Protein AF-A0A948GPY5-F1 (afdb_monomer)

Radius of gyration: 17.05 Å; Cα contacts (8 Å, |Δi|>4): 33; chains: 1; bounding box: 37×37×43 Å

Mean predicted aligned error: 10.47 Å

Secondary structure (DSSP, 8-state):
---HHHHHHHHHTT--HHHHHHHHHHHHHHHHHHHHHHHHHHHHHHHTT---HHHHHHHHHHHHHHHHHHHHHHHHSS----

Sequence (82 aa):
MLDPDAVALLGQLGISPEMIEASLSALLFLTILTVATAIPTAVLAKRKGRSVTGWVILALSLPVVPLLLIWLLPKLDTPARK

pLDDT: mean 75.35, std 10.51, range [42.94, 86.88]

Structure (mmCIF, N/CA/C/O backbone):
data_AF-A0A948GPY5-F1
#
_entry.id   AF-A0A948GPY5-F1
#
loop_
_atom_site.group_PDB
_atom_site.id
_atom_site.type_symbol
_atom_site.label_atom_id
_atom_site.label_alt_id
_atom_site.label_comp_id
_atom_site.label_asym_id
_atom_site.label_entity_id
_atom_site.label_seq_id
_atom_site.pdbx_PDB_ins_code
_atom_site.Cartn_x
_atom_site.Cartn_y
_atom_site.Cartn_z
_atom_site.occupancy
_atom_site.B_iso_or_equiv
_atom_site.auth_seq_id
_atom_site.auth_comp_id
_atom_site.auth_asym_id
_atom_site.auth_atom_id
_atom_site.pdbx_PDB_model_num
ATOM 1 N N . MET A 1 1 ? 16.757 -1.257 -4.510 1.00 50.09 1 MET A N 1
ATOM 2 C CA . MET A 1 1 ? 17.058 -1.318 -5.952 1.00 50.09 1 MET A CA 1
ATOM 3 C C . MET A 1 1 ? 15.827 -1.903 -6.609 1.00 50.09 1 MET A C 1
ATOM 5 O O . MET A 1 1 ? 15.371 -2.937 -6.132 1.00 50.09 1 MET A O 1
ATOM 9 N N . LEU A 1 2 ? 15.208 -1.179 -7.542 1.00 57.66 2 LEU A N 1
ATOM 10 C CA . LEU A 1 2 ? 14.025 -1.671 -8.250 1.00 57.66 2 LEU A CA 1
ATOM 11 C C . LEU A 1 2 ? 14.402 -2.872 -9.113 1.00 57.66 2 LEU A C 1
ATOM 13 O O . LEU A 1 2 ? 15.541 -2.959 -9.570 1.00 57.66 2 LEU A O 1
ATOM 17 N N . ASP A 1 3 ? 13.456 -3.794 -9.278 1.00 65.62 3 ASP A N 1
ATOM 18 C CA . ASP A 1 3 ? 13.641 -4.968 -10.122 1.00 65.62 3 ASP A CA 1
ATOM 19 C C . ASP A 1 3 ? 13.908 -4.497 -11.567 1.00 65.62 3 ASP A C 1
ATOM 21 O O . ASP A 1 3 ? 13.049 -3.801 -12.129 1.00 65.62 3 ASP A O 1
ATOM 25 N N . PRO A 1 4 ? 15.087 -4.787 -12.151 1.00 67.44 4 PRO A N 1
ATOM 26 C CA . PRO A 1 4 ? 15.456 -4.313 -13.484 1.00 67.44 4 PRO A CA 1
ATOM 27 C C . PRO A 1 4 ? 14.423 -4.691 -14.549 1.00 67.44 4 PRO A C 1
ATOM 29 O O . PRO A 1 4 ? 14.185 -3.916 -15.476 1.00 67.44 4 PRO A O 1
ATOM 32 N N . ASP A 1 5 ? 13.758 -5.833 -14.371 1.00 67.06 5 ASP A N 1
ATOM 33 C CA . ASP A 1 5 ? 12.757 -6.351 -15.300 1.00 67.06 5 ASP A CA 1
ATOM 34 C C . ASP A 1 5 ? 11.469 -5.511 -15.281 1.00 67.06 5 ASP A C 1
ATOM 36 O O . ASP A 1 5 ? 10.896 -5.209 -16.328 1.00 67.06 5 ASP A O 1
ATOM 40 N N . ALA A 1 6 ? 11.045 -5.028 -14.107 1.00 65.00 6 ALA A N 1
ATOM 41 C CA . ALA A 1 6 ? 9.885 -4.141 -13.988 1.00 65.00 6 ALA A CA 1
ATOM 42 C C . ALA A 1 6 ? 10.153 -2.763 -14.616 1.00 65.00 6 ALA A C 1
ATOM 44 O O . ALA A 1 6 ? 9.273 -2.180 -15.253 1.00 65.00 6 ALA A O 1
ATOM 45 N N . VAL A 1 7 ? 11.379 -2.249 -14.465 1.00 66.75 7 VAL A N 1
ATOM 46 C CA . VAL A 1 7 ? 11.806 -0.990 -15.095 1.00 66.75 7 VAL A CA 1
ATOM 47 C C . VAL A 1 7 ? 11.889 -1.152 -16.615 1.00 66.75 7 VAL A C 1
ATOM 49 O O . VAL A 1 7 ? 11.462 -0.259 -17.342 1.00 66.75 7 VAL A O 1
ATOM 52 N N . ALA A 1 8 ? 12.360 -2.302 -17.107 1.00 67.75 8 ALA A N 1
ATOM 53 C CA . ALA A 1 8 ? 12.417 -2.604 -18.534 1.00 67.75 8 ALA A CA 1
ATOM 54 C C . ALA A 1 8 ? 11.019 -2.700 -19.172 1.00 67.75 8 ALA A C 1
ATOM 56 O O . ALA A 1 8 ? 10.797 -2.113 -20.229 1.00 67.75 8 ALA A O 1
ATOM 57 N N . LEU A 1 9 ? 10.060 -3.366 -18.519 1.00 69.75 9 LEU A N 1
ATOM 58 C CA . LEU A 1 9 ? 8.673 -3.470 -18.998 1.00 69.75 9 LEU A CA 1
ATOM 59 C C . LEU A 1 9 ? 7.960 -2.110 -19.036 1.00 69.75 9 LEU A C 1
ATOM 61 O O . LEU A 1 9 ? 7.246 -1.802 -19.987 1.00 69.75 9 LEU A O 1
ATOM 65 N N . LEU A 1 10 ? 8.180 -1.260 -18.031 1.00 65.81 10 LEU A N 1
ATOM 66 C CA . LEU A 1 10 ? 7.637 0.102 -18.023 1.00 65.81 10 LEU A CA 1
ATOM 67 C C . LEU A 1 10 ? 8.356 1.012 -19.037 1.00 65.81 10 LEU A C 1
ATOM 69 O O . LEU A 1 10 ? 7.720 1.862 -19.660 1.00 65.81 10 LEU A O 1
ATOM 73 N N . GLY A 1 11 ? 9.650 0.785 -19.273 1.00 66.06 11 GLY A N 1
ATOM 74 C CA . GLY A 1 11 ? 10.419 1.433 -20.336 1.00 66.06 11 GLY A CA 1
ATOM 75 C C . GLY A 1 11 ? 9.929 1.072 -21.743 1.00 66.06 11 GLY A C 1
ATOM 76 O O . GLY A 1 11 ? 9.892 1.938 -22.616 1.00 66.06 11 GLY A O 1
ATOM 77 N N . GLN A 1 12 ? 9.457 -0.163 -21.964 1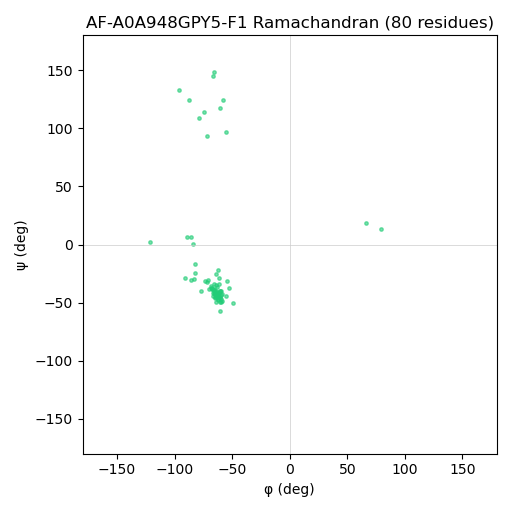.00 68.19 12 GLN A N 1
ATOM 78 C CA . GLN A 1 12 ? 8.826 -0.579 -23.230 1.00 68.19 12 GLN A CA 1
ATOM 79 C C . GLN A 1 12 ? 7.535 0.196 -23.543 1.00 68.19 12 GLN A C 1
ATOM 81 O O . GLN A 1 12 ? 7.156 0.308 -24.707 1.00 68.19 12 GLN A O 1
ATOM 86 N N . LEU A 1 13 ? 6.888 0.781 -22.530 1.00 68.50 13 LEU A N 1
ATOM 87 C CA . LEU A 1 13 ? 5.719 1.653 -22.685 1.00 68.50 13 LEU A CA 1
ATOM 88 C C . LEU A 1 13 ? 6.095 3.123 -22.966 1.00 68.50 13 LEU A C 1
ATOM 90 O O . LEU A 1 13 ? 5.217 3.983 -2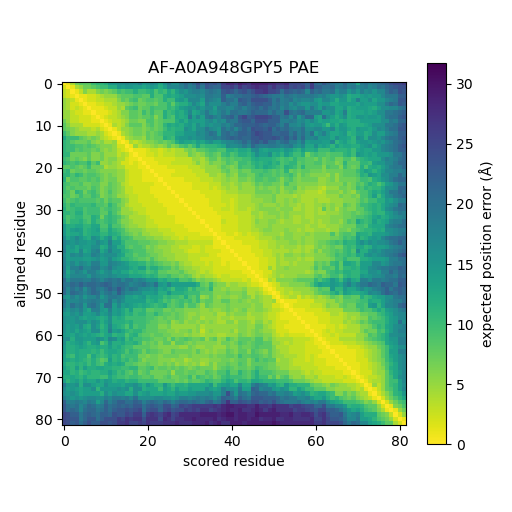2.999 1.00 68.50 13 LEU A O 1
ATOM 94 N N . GLY A 1 14 ? 7.384 3.428 -23.169 1.00 70.31 14 GLY A N 1
ATOM 95 C CA . GLY A 1 14 ? 7.884 4.779 -23.451 1.00 70.31 14 GLY A CA 1
ATOM 96 C C . GLY A 1 14 ? 8.016 5.674 -22.214 1.00 70.31 14 GLY A C 1
ATOM 97 O O . GLY A 1 14 ? 8.167 6.887 -22.346 1.00 70.31 14 GLY A O 1
ATOM 98 N N . ILE A 1 15 ? 7.948 5.096 -21.012 1.00 73.56 15 ILE A N 1
ATOM 99 C CA . ILE A 1 15 ? 8.085 5.820 -19.746 1.00 73.56 15 ILE A CA 1
ATOM 100 C C . ILE A 1 15 ? 9.572 5.887 -19.388 1.00 73.56 15 ILE A C 1
ATOM 102 O O . ILE A 1 15 ? 10.237 4.854 -19.312 1.00 73.56 15 ILE A O 1
ATOM 106 N N . SER A 1 16 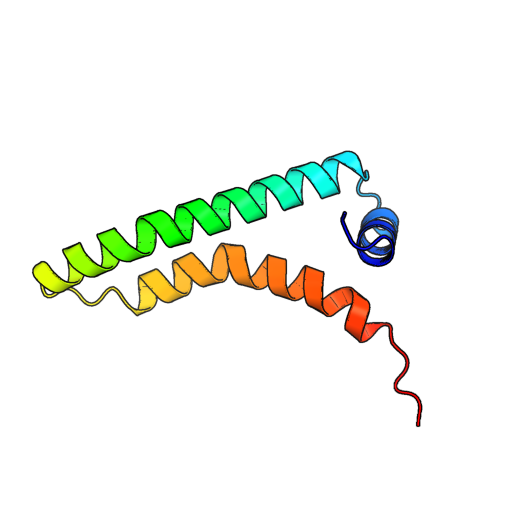? 10.108 7.091 -19.168 1.00 76.69 16 SER A N 1
ATOM 107 C CA . SER A 1 16 ? 11.522 7.230 -18.813 1.00 76.69 16 SER A CA 1
ATOM 108 C C . SER A 1 16 ? 11.808 6.615 -17.428 1.00 76.69 16 SER A C 1
ATOM 110 O O . SER A 1 16 ? 10.951 6.699 -16.537 1.00 76.69 16 SER A O 1
ATOM 112 N N . PRO A 1 17 ? 12.991 6.009 -17.211 1.00 72.88 17 PRO A N 1
ATOM 113 C CA . PRO A 1 17 ? 13.372 5.432 -15.919 1.00 72.88 17 PRO A CA 1
ATOM 114 C C . PRO A 1 17 ? 13.224 6.416 -14.755 1.00 72.88 17 PRO A C 1
ATOM 116 O O . PRO A 1 17 ? 12.741 6.046 -13.687 1.00 72.88 17 PRO A O 1
ATOM 119 N N . GLU A 1 18 ? 13.537 7.692 -14.982 1.00 79.19 18 GLU A N 1
ATOM 120 C CA . GLU A 1 18 ? 13.420 8.748 -13.975 1.00 79.19 18 GLU A CA 1
ATOM 121 C C . GLU A 1 18 ? 11.958 8.991 -13.578 1.00 79.19 18 GLU A C 1
ATOM 123 O O . GLU A 1 18 ? 11.655 9.179 -12.398 1.00 79.19 18 GLU A O 1
ATOM 128 N N . MET A 1 19 ? 11.022 8.942 -14.537 1.00 78.38 19 MET A N 1
ATOM 129 C CA . MET A 1 19 ? 9.593 9.036 -14.224 1.00 78.38 19 MET A CA 1
ATOM 130 C C . MET A 1 19 ? 9.083 7.805 -13.473 1.00 78.38 19 MET A C 1
ATOM 132 O O . MET A 1 19 ? 8.214 7.949 -12.609 1.00 78.38 19 MET A O 1
ATOM 136 N N . ILE A 1 20 ? 9.598 6.610 -13.777 1.00 75.38 20 ILE A N 1
ATOM 137 C CA . ILE A 1 20 ? 9.234 5.368 -13.076 1.00 75.38 20 ILE A CA 1
ATOM 138 C C . ILE A 1 20 ? 9.666 5.460 -11.612 1.00 75.38 20 ILE A C 1
ATOM 140 O O . ILE A 1 20 ? 8.852 5.249 -10.710 1.00 75.38 20 ILE A O 1
ATOM 144 N N . GLU A 1 21 ? 10.919 5.842 -11.365 1.00 77.44 21 GLU A N 1
ATOM 145 C CA . GLU A 1 21 ? 11.465 6.005 -10.017 1.00 77.44 21 GLU A CA 1
ATOM 146 C C . GLU A 1 21 ? 10.731 7.087 -9.218 1.00 77.44 21 GLU A C 1
ATOM 148 O O . GLU A 1 21 ? 10.371 6.864 -8.055 1.00 77.44 21 GLU A O 1
ATOM 153 N N . ALA A 1 22 ? 10.449 8.235 -9.840 1.00 82.25 22 ALA A N 1
ATOM 154 C CA . ALA A 1 22 ? 9.700 9.318 -9.209 1.00 82.25 22 ALA A CA 1
ATOM 155 C C . ALA A 1 22 ? 8.265 8.892 -8.857 1.00 82.25 22 ALA A C 1
ATOM 157 O O . ALA A 1 22 ? 7.799 9.133 -7.740 1.00 82.25 22 ALA A O 1
ATOM 158 N N . SER A 1 23 ? 7.578 8.208 -9.776 1.00 78.62 23 SER A N 1
ATOM 159 C CA . SER A 1 23 ? 6.200 7.742 -9.577 1.00 78.62 23 SER A CA 1
ATOM 160 C C . SER A 1 23 ? 6.111 6.676 -8.487 1.00 78.62 23 SER A C 1
ATOM 162 O O . SER A 1 23 ? 5.225 6.729 -7.635 1.00 78.62 23 SER A O 1
ATOM 164 N N . LEU A 1 24 ? 7.055 5.734 -8.462 1.00 80.44 24 LEU A N 1
ATOM 165 C CA . LEU A 1 24 ? 7.129 4.706 -7.425 1.00 80.44 24 LEU A CA 1
ATOM 166 C C . LEU A 1 24 ? 7.441 5.300 -6.054 1.00 80.44 24 LEU A C 1
ATOM 168 O O . LEU A 1 24 ? 6.802 4.934 -5.068 1.00 80.44 24 LEU A O 1
ATOM 172 N N . SER A 1 25 ? 8.366 6.257 -5.989 1.00 83.00 25 SER A N 1
ATOM 173 C CA . SER A 1 25 ? 8.678 6.972 -4.749 1.00 83.00 25 SER A CA 1
ATOM 174 C C . SER A 1 25 ? 7.460 7.738 -4.224 1.00 83.00 25 SER A C 1
ATOM 176 O O . SER A 1 25 ? 7.157 7.675 -3.031 1.00 83.00 25 SER A O 1
ATOM 178 N N . ALA A 1 26 ? 6.707 8.395 -5.112 1.00 83.69 26 ALA A N 1
ATOM 179 C CA . AL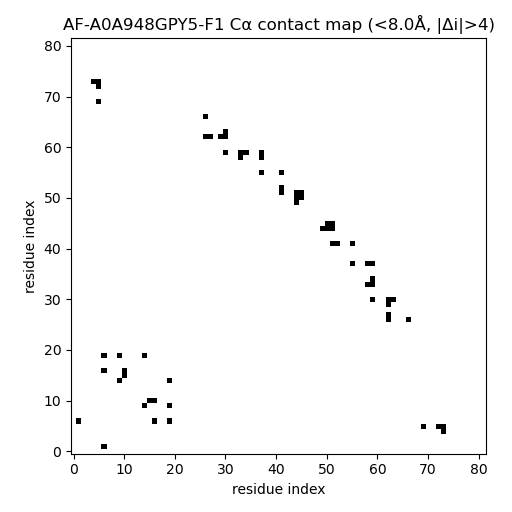A A 1 26 ? 5.466 9.080 -4.762 1.00 83.69 26 ALA A CA 1
ATOM 180 C C . ALA A 1 26 ? 4.382 8.107 -4.268 1.00 83.69 26 ALA A C 1
ATOM 182 O O . ALA A 1 26 ? 3.732 8.379 -3.258 1.00 83.69 26 ALA A O 1
ATOM 183 N N . LEU A 1 27 ? 4.210 6.956 -4.927 1.00 82.81 27 LEU A N 1
ATOM 184 C CA . LEU A 1 27 ? 3.258 5.919 -4.512 1.00 82.81 27 LEU A CA 1
ATOM 185 C C . LEU A 1 27 ? 3.616 5.321 -3.149 1.00 82.81 27 LEU A C 1
ATOM 187 O O . LEU A 1 27 ? 2.737 5.148 -2.303 1.00 82.81 27 LEU A O 1
ATOM 191 N N . LEU A 1 28 ? 4.896 5.047 -2.899 1.00 82.75 28 LEU A N 1
ATOM 192 C CA . LEU A 1 28 ? 5.367 4.576 -1.596 1.00 82.75 28 LEU A CA 1
ATOM 193 C C . LEU A 1 28 ? 5.103 5.616 -0.507 1.00 82.75 28 LEU A C 1
ATOM 195 O O . LEU A 1 28 ? 4.540 5.285 0.537 1.00 82.75 28 LEU A O 1
ATOM 199 N N . PHE A 1 29 ? 5.437 6.881 -0.766 1.00 84.44 29 PHE A N 1
ATOM 200 C CA . PHE A 1 29 ? 5.178 7.967 0.174 1.00 84.44 29 PHE A CA 1
ATOM 201 C C . PHE A 1 29 ? 3.681 8.129 0.468 1.00 84.44 29 PHE A C 1
ATOM 203 O O . PHE A 1 29 ? 3.280 8.197 1.631 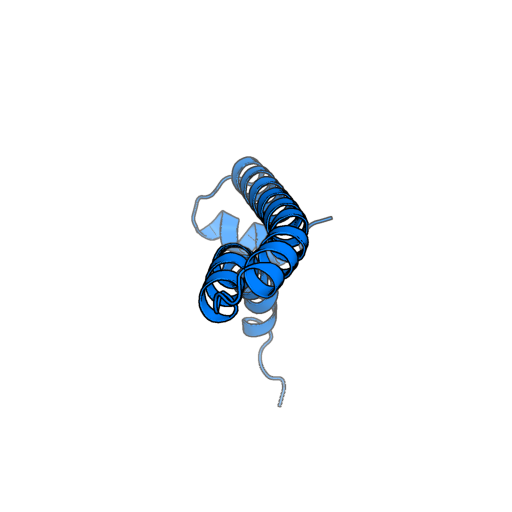1.00 84.44 29 PHE A O 1
ATOM 210 N N . LEU A 1 30 ? 2.837 8.106 -0.569 1.00 83.94 30 LEU A N 1
ATOM 211 C CA . LEU A 1 30 ? 1.381 8.132 -0.426 1.00 83.94 30 LEU A CA 1
ATOM 212 C C . LEU A 1 30 ? 0.868 6.941 0.380 1.00 83.94 30 LEU A C 1
ATOM 214 O O . LEU A 1 30 ? -0.006 7.118 1.226 1.00 83.94 30 LEU A O 1
ATOM 218 N N . THR A 1 31 ? 1.421 5.745 0.176 1.00 81.62 31 THR A N 1
ATOM 219 C CA . THR A 1 31 ? 1.059 4.552 0.954 1.00 81.62 31 THR A CA 1
ATOM 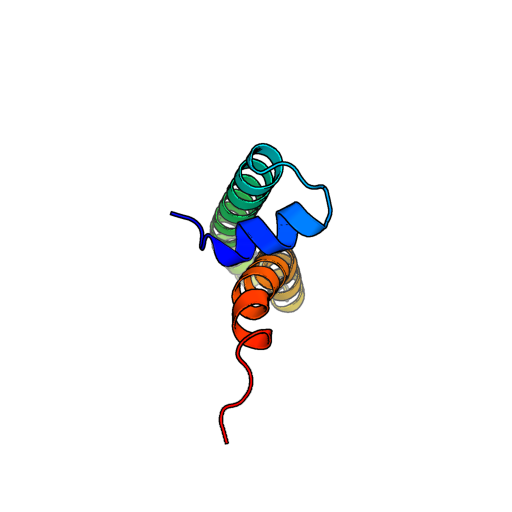220 C C . THR A 1 31 ? 1.360 4.759 2.433 1.00 81.62 31 THR A C 1
ATOM 222 O O . THR A 1 31 ? 0.484 4.557 3.274 1.00 81.62 31 THR A O 1
ATOM 225 N N . ILE A 1 32 ? 2.574 5.216 2.756 1.00 84.81 32 ILE A N 1
ATOM 226 C CA . ILE A 1 32 ? 3.003 5.477 4.135 1.00 84.81 32 ILE A CA 1
ATOM 227 C C . ILE A 1 32 ? 2.079 6.505 4.786 1.00 84.81 32 ILE A C 1
ATOM 229 O O . ILE A 1 32 ? 1.568 6.271 5.881 1.00 84.81 32 ILE A O 1
ATOM 233 N N . LEU A 1 33 ? 1.815 7.618 4.100 1.00 86.56 33 LEU A N 1
ATOM 234 C CA . LEU A 1 33 ? 0.976 8.696 4.615 1.00 86.56 33 LEU A CA 1
ATOM 235 C C . LEU A 1 33 ? -0.479 8.245 4.801 1.00 86.56 33 LEU A C 1
ATOM 237 O O . LEU A 1 33 ? -1.112 8.570 5.807 1.00 86.56 33 LEU A O 1
ATOM 241 N N . THR A 1 34 ? -0.993 7.432 3.880 1.00 84.44 34 THR A N 1
ATOM 242 C CA . THR A 1 34 ? -2.339 6.856 3.973 1.00 84.44 34 THR A CA 1
ATOM 243 C C . THR A 1 34 ? -2.449 5.916 5.168 1.00 84.44 34 THR A C 1
ATOM 245 O O . THR A 1 34 ? -3.385 6.039 5.948 1.00 84.44 34 THR A O 1
ATOM 248 N N . VAL A 1 35 ? -1.483 5.020 5.388 1.00 83.56 35 VAL A N 1
ATOM 249 C CA . VAL A 1 35 ? -1.481 4.123 6.558 1.00 83.56 35 VAL A CA 1
ATOM 250 C C . VAL A 1 35 ? -1.346 4.918 7.860 1.00 83.56 35 VAL A C 1
ATOM 252 O O . VAL A 1 35 ? -2.111 4.694 8.803 1.00 83.56 35 VAL A O 1
ATOM 255 N N . ALA A 1 36 ? -0.427 5.887 7.897 1.00 85.62 36 ALA A N 1
ATOM 256 C CA . ALA A 1 36 ? -0.177 6.727 9.066 1.00 85.62 36 ALA A CA 1
ATOM 257 C C . ALA A 1 36 ? -1.407 7.549 9.474 1.00 85.62 36 ALA A C 1
ATOM 259 O O . ALA A 1 36 ? -1.636 7.767 10.662 1.00 85.62 36 ALA A O 1
ATOM 260 N N . THR A 1 37 ? -2.221 7.981 8.508 1.00 85.12 37 THR A N 1
ATOM 261 C CA . THR A 1 37 ? -3.443 8.761 8.758 1.00 85.12 37 THR A CA 1
ATOM 262 C C . THR A 1 37 ? -4.689 7.889 8.926 1.00 85.12 37 THR A C 1
ATOM 264 O O . THR A 1 37 ? -5.590 8.259 9.683 1.00 85.12 37 THR A O 1
ATOM 267 N N . ALA A 1 38 ? -4.749 6.709 8.304 1.00 82.00 38 ALA A N 1
ATOM 268 C CA . ALA A 1 38 ? -5.896 5.807 8.378 1.00 82.00 38 ALA A CA 1
ATOM 269 C C . ALA A 1 38 ? -6.130 5.284 9.800 1.00 82.00 38 ALA A C 1
ATOM 271 O O . ALA A 1 38 ? -7.270 5.274 10.264 1.00 82.00 38 ALA A O 1
ATOM 272 N N . ILE A 1 39 ? -5.067 4.904 10.517 1.00 81.12 39 ILE A N 1
ATOM 273 C CA . ILE A 1 39 ? -5.155 4.380 11.890 1.00 81.12 39 ILE A CA 1
ATOM 274 C C . ILE A 1 39 ? -5.769 5.409 12.863 1.00 81.12 39 ILE A C 1
ATOM 276 O O . ILE A 1 39 ? -6.804 5.104 13.466 1.00 81.12 39 ILE A O 1
ATOM 280 N N . PRO A 1 40 ? -5.220 6.631 13.025 1.00 84.00 40 PRO A N 1
ATOM 281 C CA . PRO A 1 40 ? -5.799 7.623 13.930 1.00 84.00 40 PRO A CA 1
ATOM 282 C C . PRO A 1 40 ? -7.204 8.056 13.493 1.00 84.00 40 PRO A C 1
ATOM 284 O O . PRO A 1 40 ? -8.084 8.214 14.343 1.00 84.00 40 PRO A O 1
ATOM 287 N N . THR A 1 41 ? -7.458 8.169 12.185 1.00 83.88 41 THR A N 1
ATOM 288 C CA . THR A 1 41 ? -8.794 8.483 11.652 1.00 83.88 41 THR A CA 1
ATOM 289 C C . THR A 1 41 ? -9.815 7.400 12.007 1.00 83.88 41 THR A C 1
ATOM 291 O O . THR A 1 41 ? -10.921 7.714 12.453 1.00 83.88 41 THR A O 1
ATOM 294 N N . ALA A 1 42 ? -9.442 6.124 11.887 1.00 80.38 42 ALA A N 1
ATOM 295 C CA . ALA A 1 42 ? -10.292 4.996 12.250 1.00 80.38 42 ALA A CA 1
ATOM 296 C C . ALA A 1 42 ? -10.594 4.962 13.756 1.00 80.38 42 ALA A C 1
ATOM 298 O O . ALA A 1 42 ? -11.742 4.755 14.158 1.00 80.38 42 ALA A O 1
ATOM 299 N N . VAL A 1 43 ? -9.591 5.237 14.597 1.00 84.00 43 VAL A N 1
ATOM 300 C CA . VAL A 1 43 ? -9.764 5.334 16.055 1.00 84.00 43 VAL A CA 1
ATOM 301 C C . VAL A 1 43 ? -10.719 6.474 16.418 1.00 84.00 43 VAL A C 1
ATOM 303 O O . VAL A 1 43 ? -11.632 6.281 17.227 1.00 84.00 43 VAL A O 1
ATOM 306 N N . LEU A 1 44 ? -10.558 7.649 15.804 1.00 86.12 44 LEU A N 1
ATOM 307 C CA . LEU A 1 44 ? -11.419 8.806 16.052 1.00 86.12 44 LEU A CA 1
ATOM 308 C C . LEU A 1 44 ? -12.864 8.556 15.604 1.00 86.12 44 LEU A C 1
ATOM 310 O O . LEU A 1 44 ? -13.808 8.907 16.313 1.00 86.12 44 LEU A O 1
ATOM 314 N N . ALA A 1 45 ? -13.054 7.927 14.449 1.00 83.75 45 ALA A N 1
ATOM 315 C CA . ALA A 1 45 ? -14.375 7.593 13.937 1.00 83.75 45 ALA A CA 1
ATOM 316 C C . ALA A 1 45 ? -15.089 6.538 14.793 1.00 83.75 45 ALA A C 1
ATOM 318 O O . ALA A 1 45 ? -16.278 6.698 15.075 1.00 83.75 45 ALA A O 1
ATOM 319 N N . LYS A 1 46 ? -14.357 5.531 15.296 1.00 83.44 46 LYS A N 1
ATOM 320 C CA . LYS A 1 46 ? -14.886 4.548 16.252 1.00 83.44 46 LYS A CA 1
ATOM 321 C C . LYS A 1 46 ? -15.375 5.225 17.533 1.00 83.44 46 LYS A C 1
ATOM 323 O O . LYS A 1 46 ? -16.471 4.924 17.994 1.00 83.44 46 LYS A O 1
ATOM 328 N N . ARG A 1 47 ? -14.613 6.189 18.070 1.00 86.19 47 ARG A N 1
ATOM 329 C CA . ARG A 1 47 ? -15.040 6.993 19.236 1.00 86.19 47 ARG A CA 1
ATOM 330 C C . ARG A 1 47 ? -16.311 7.804 18.971 1.00 86.19 47 ARG A C 1
ATOM 332 O O . ARG A 1 47 ? -17.071 8.046 19.898 1.00 86.19 47 ARG A O 1
ATOM 339 N N . LYS A 1 48 ? -16.556 8.202 17.721 1.00 86.88 48 LYS A N 1
ATOM 340 C CA . LYS A 1 48 ? -17.769 8.919 17.294 1.00 86.88 48 LYS A CA 1
ATOM 341 C C . LYS A 1 48 ? -18.917 7.990 16.864 1.00 86.88 48 LYS A C 1
ATOM 343 O O . LYS A 1 48 ? -19.907 8.485 16.336 1.00 86.88 48 LYS A O 1
ATOM 348 N N . GLY A 1 49 ? -18.787 6.668 17.032 1.00 85.06 49 GLY A N 1
ATOM 349 C CA . GLY A 1 49 ? -19.811 5.693 16.635 1.00 85.06 49 GLY A CA 1
ATOM 350 C C . GLY A 1 49 ? -20.049 5.605 15.122 1.00 85.06 49 GLY A C 1
ATOM 351 O O . GLY A 1 49 ? -21.091 5.122 14.691 1.00 85.06 49 GLY A O 1
ATOM 352 N N . ARG A 1 50 ? -19.110 6.088 14.297 1.00 82.62 50 ARG A N 1
ATOM 353 C CA . ARG A 1 50 ? -19.238 6.091 12.834 1.00 82.62 50 ARG A CA 1
ATOM 354 C C . ARG A 1 50 ? -18.544 4.878 12.226 1.00 82.62 50 ARG A C 1
ATOM 356 O O . ARG A 1 50 ? -17.384 4.603 12.530 1.00 82.62 50 ARG A O 1
ATOM 363 N N . SER A 1 51 ? -19.235 4.198 11.312 1.00 83.88 51 SER A N 1
ATOM 364 C CA . SER A 1 51 ? -18.629 3.157 10.482 1.00 83.88 51 SER A CA 1
ATOM 365 C C . SER A 1 51 ? -17.754 3.799 9.405 1.00 83.88 51 SER A C 1
ATOM 367 O O . SER A 1 51 ? -18.248 4.499 8.524 1.00 83.88 51 SER A O 1
ATOM 369 N N . VAL A 1 52 ? -16.443 3.576 9.493 1.00 81.19 52 VAL A N 1
ATOM 370 C CA . VAL A 1 52 ? -15.447 4.053 8.515 1.00 81.19 52 VAL A CA 1
ATOM 371 C C . VAL A 1 52 ? -14.643 2.922 7.886 1.00 81.19 52 VAL A C 1
ATOM 373 O O . VAL A 1 52 ? -13.784 3.185 7.055 1.00 81.19 52 VAL A O 1
ATOM 376 N N . THR A 1 53 ? -14.930 1.666 8.232 1.00 79.31 53 THR A N 1
ATOM 377 C CA . THR A 1 53 ? -14.184 0.500 7.738 1.00 79.31 53 THR A CA 1
ATOM 378 C C . THR A 1 53 ? -14.147 0.460 6.211 1.00 79.31 53 THR A C 1
ATOM 380 O O . THR A 1 53 ? -13.077 0.294 5.637 1.00 79.31 53 THR A O 1
ATOM 383 N N . GLY A 1 54 ? -15.282 0.707 5.545 1.00 79.50 54 GLY A N 1
ATOM 384 C CA . GLY A 1 54 ? -15.339 0.762 4.080 1.00 79.50 54 GLY A CA 1
ATOM 385 C C . GLY A 1 54 ? -14.482 1.884 3.484 1.00 79.50 54 GLY A C 1
ATOM 386 O O . GLY A 1 54 ? -13.752 1.655 2.527 1.00 79.50 54 GLY A O 1
ATOM 387 N N . TRP A 1 55 ? -14.499 3.072 4.094 1.00 80.94 55 TRP A N 1
ATOM 388 C CA . TRP A 1 55 ? -13.698 4.222 3.655 1.00 80.94 55 TRP A CA 1
ATOM 389 C C . TRP A 1 55 ? -12.201 4.006 3.856 1.00 80.94 55 TRP A C 1
ATOM 391 O O . TRP A 1 55 ? -11.404 4.398 3.012 1.00 80.94 55 TRP A O 1
ATOM 401 N N . VAL A 1 56 ? -11.820 3.349 4.950 1.00 79.75 56 VAL A N 1
ATOM 402 C CA . VAL A 1 56 ? -10.428 2.986 5.235 1.00 79.75 56 VAL A CA 1
ATOM 403 C C . VAL A 1 56 ? -9.927 1.946 4.235 1.00 79.75 56 VAL A C 1
ATOM 405 O O . VAL A 1 56 ? -8.836 2.107 3.697 1.00 79.75 56 VAL A O 1
ATOM 408 N N . ILE A 1 57 ? -10.728 0.919 3.934 1.00 82.00 57 ILE A N 1
ATOM 409 C CA . ILE A 1 57 ? -10.389 -0.087 2.917 1.00 82.00 57 ILE A CA 1
ATOM 410 C C . ILE A 1 57 ? -10.229 0.575 1.545 1.00 82.00 57 ILE A C 1
ATOM 412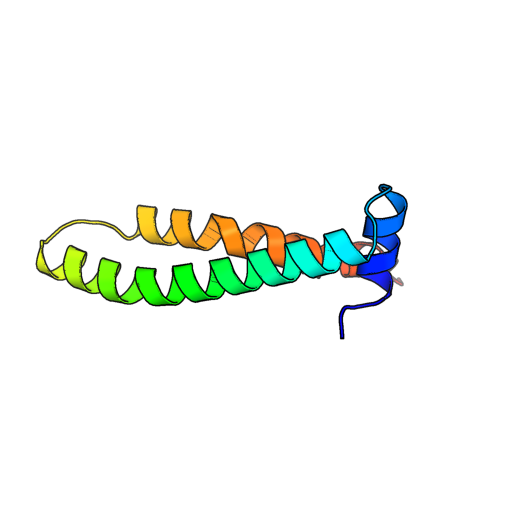 O O . ILE A 1 57 ? -9.233 0.333 0.868 1.00 82.00 57 ILE A O 1
ATOM 416 N N . LEU A 1 58 ? -11.161 1.453 1.160 1.00 81.50 58 LEU A N 1
ATOM 417 C CA . LEU A 1 58 ? -11.083 2.193 -0.098 1.00 81.50 58 LEU A CA 1
ATOM 418 C C . LEU A 1 58 ? -9.808 3.052 -0.160 1.00 81.50 58 LEU A C 1
ATOM 420 O O . LEU A 1 58 ? -9.051 2.959 -1.125 1.00 81.50 58 LEU A O 1
ATOM 424 N N . ALA A 1 59 ? -9.532 3.833 0.888 1.00 79.31 59 ALA A N 1
ATOM 425 C CA . ALA A 1 59 ? -8.357 4.697 0.957 1.00 79.31 59 ALA A CA 1
ATOM 426 C C . ALA A 1 59 ? -7.046 3.905 0.871 1.00 79.31 59 ALA A C 1
ATOM 428 O O . ALA A 1 59 ? -6.135 4.327 0.170 1.00 79.31 59 ALA A O 1
ATOM 429 N N . LEU A 1 60 ? -6.962 2.742 1.527 1.00 80.38 60 LEU A N 1
ATOM 430 C CA . LEU A 1 60 ? -5.788 1.865 1.471 1.00 80.38 60 LEU A CA 1
ATOM 431 C C . LEU A 1 60 ? -5.656 1.131 0.133 1.00 80.38 60 LEU A C 1
ATOM 433 O O . LEU A 1 60 ? -4.540 0.874 -0.306 1.00 80.38 60 LEU A O 1
ATOM 437 N N . SER A 1 61 ? -6.765 0.813 -0.537 1.00 83.25 61 SER A N 1
ATOM 438 C CA . SER A 1 61 ? -6.728 0.135 -1.836 1.00 83.25 61 SER A CA 1
ATOM 439 C C . SER A 1 61 ? -6.108 1.002 -2.935 1.00 83.25 61 SER A C 1
ATOM 441 O O . SER A 1 61 ? -5.392 0.479 -3.785 1.00 83.25 61 SER A O 1
ATOM 443 N N . LEU A 1 62 ? -6.310 2.322 -2.883 1.00 82.06 62 LEU A N 1
ATOM 444 C CA . LEU A 1 62 ? -5.847 3.254 -3.911 1.00 82.06 62 LEU A CA 1
ATOM 445 C C . LEU A 1 62 ? -4.317 3.248 -4.103 1.00 82.06 62 LEU A C 1
ATOM 447 O O . LEU A 1 62 ? -3.882 3.170 -5.247 1.00 82.06 62 LEU A O 1
ATOM 451 N N . PRO A 1 63 ? -3.488 3.292 -3.039 1.00 79.38 63 PRO A N 1
ATOM 452 C CA . PRO A 1 63 ? -2.041 3.173 -3.181 1.00 79.38 63 PRO A CA 1
ATOM 453 C C . PRO A 1 63 ? -1.540 1.717 -3.217 1.00 79.38 63 PRO A C 1
ATOM 455 O O . PRO A 1 63 ? -0.547 1.430 -3.883 1.00 79.38 63 PRO A O 1
ATOM 458 N N . VAL A 1 64 ? -2.217 0.775 -2.545 1.00 81.00 64 VAL A N 1
ATOM 459 C CA . VAL A 1 64 ? -1.743 -0.618 -2.437 1.00 81.00 64 VAL A CA 1
ATOM 460 C C . VAL A 1 64 ? -1.990 -1.419 -3.717 1.00 81.00 64 VAL A C 1
ATOM 462 O O . VAL A 1 64 ? -1.122 -2.188 -4.118 1.00 81.00 64 VAL A O 1
ATOM 465 N N . VAL A 1 65 ? -3.134 -1.246 -4.390 1.00 82.50 65 VAL A N 1
ATOM 466 C CA . VAL A 1 65 ? -3.461 -2.004 -5.614 1.00 82.50 65 VAL A CA 1
ATOM 467 C C . VAL A 1 65 ? -2.464 -1.727 -6.749 1.00 82.50 65 VAL A C 1
ATOM 469 O O . VAL A 1 65 ? -1.956 -2.698 -7.309 1.00 82.50 65 VAL A O 1
ATOM 472 N N . PRO A 1 66 ? -2.100 -0.470 -7.072 1.00 78.06 66 PRO A N 1
ATOM 473 C CA . PRO A 1 66 ? -1.072 -0.190 -8.075 1.00 78.06 66 PRO A CA 1
ATOM 474 C C . PRO A 1 66 ? 0.281 -0.811 -7.723 1.00 78.06 66 PRO A C 1
ATOM 476 O O . PRO A 1 66 ? 0.918 -1.411 -8.583 1.00 78.06 66 PRO A O 1
ATOM 479 N N . LEU A 1 67 ? 0.702 -0.729 -6.455 1.00 76.00 67 LEU A N 1
ATOM 480 C CA . LEU A 1 67 ? 1.954 -1.340 -6.001 1.00 76.00 67 LEU A CA 1
ATOM 481 C C . LEU A 1 67 ? 1.929 -2.867 -6.142 1.00 76.00 67 LEU A C 1
ATOM 483 O O . LEU A 1 67 ? 2.914 -3.456 -6.581 1.00 76.00 67 LEU A O 1
ATOM 487 N N . LEU A 1 68 ? 0.800 -3.505 -5.821 1.00 78.38 68 LEU A N 1
ATOM 488 C CA . LEU A 1 68 ? 0.619 -4.942 -6.015 1.00 78.38 68 LEU A CA 1
ATOM 489 C C . LEU A 1 68 ? 0.651 -5.326 -7.494 1.00 78.38 68 LEU A C 1
ATOM 491 O O . LEU A 1 68 ? 1.264 -6.333 -7.823 1.00 78.38 68 LEU A O 1
ATOM 495 N N . LEU A 1 69 ? 0.040 -4.537 -8.382 1.00 79.62 69 LEU A N 1
ATOM 496 C CA . LEU A 1 69 ? 0.075 -4.789 -9.826 1.00 79.62 69 LEU A CA 1
ATOM 497 C C . LEU A 1 69 ? 1.499 -4.692 -10.381 1.00 79.62 69 LEU A C 1
ATOM 499 O O . LEU A 1 69 ? 1.926 -5.590 -11.103 1.00 79.62 69 LEU A O 1
ATOM 503 N N . ILE A 1 70 ? 2.251 -3.658 -9.990 1.00 75.12 70 ILE A N 1
ATOM 504 C CA . ILE A 1 70 ? 3.663 -3.499 -10.370 1.00 75.12 70 ILE A CA 1
ATOM 505 C C . ILE A 1 70 ? 4.498 -4.672 -9.855 1.00 75.12 70 ILE A C 1
ATOM 507 O O . ILE A 1 70 ? 5.354 -5.181 -10.569 1.00 75.12 70 ILE A O 1
ATOM 511 N N . TRP A 1 71 ? 4.226 -5.143 -8.640 1.00 74.56 71 TRP A N 1
ATOM 512 C CA . TRP A 1 71 ? 4.915 -6.300 -8.077 1.00 74.56 71 TRP A CA 1
ATOM 513 C C . TRP A 1 71 ? 4.524 -7.634 -8.735 1.00 74.56 71 TRP A C 1
ATOM 515 O O . TRP A 1 71 ? 5.334 -8.560 -8.779 1.00 74.56 71 TRP A O 1
ATOM 525 N N . LEU A 1 72 ? 3.290 -7.766 -9.231 1.00 74.50 72 LEU A N 1
ATOM 526 C CA . LEU A 1 72 ? 2.795 -8.998 -9.851 1.00 74.50 72 LEU A CA 1
ATOM 527 C C . LEU A 1 72 ? 3.201 -9.126 -11.326 1.00 74.50 72 LEU A C 1
ATOM 529 O O . LEU A 1 72 ? 3.368 -10.246 -11.802 1.00 74.50 72 LEU A O 1
ATOM 533 N N . LEU A 1 73 ? 3.369 -8.004 -12.033 1.00 67.62 73 LEU A N 1
ATOM 534 C CA . LEU A 1 73 ? 3.730 -7.945 -13.456 1.00 67.62 73 LEU A CA 1
ATOM 535 C C . LEU A 1 73 ? 4.940 -8.835 -13.825 1.00 67.62 73 LEU A C 1
ATOM 537 O O . LEU A 1 73 ? 4.781 -9.679 -14.705 1.00 67.62 73 LEU A O 1
ATOM 541 N N . PRO 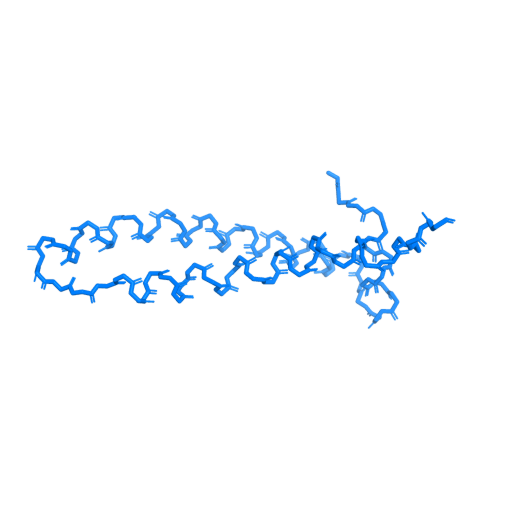A 1 74 ? 6.088 -8.781 -13.117 1.00 65.75 74 PRO A N 1
ATOM 542 C CA . PRO A 1 74 ? 7.243 -9.639 -13.412 1.00 65.75 74 PRO A CA 1
ATOM 543 C C . PRO A 1 74 ? 6.971 -11.138 -13.211 1.00 65.75 74 PRO A C 1
ATOM 545 O O . PRO A 1 74 ? 7.614 -11.990 -13.819 1.00 65.75 74 PRO A O 1
ATOM 548 N N . LYS A 1 75 ? 6.005 -11.492 -12.352 1.00 64.81 75 LYS A N 1
ATOM 549 C CA . LYS A 1 75 ? 5.667 -12.891 -12.041 1.00 64.81 75 LYS A CA 1
ATOM 550 C C . LYS A 1 75 ? 4.747 -13.534 -13.072 1.00 64.81 75 LYS A C 1
ATOM 552 O O . LYS A 1 75 ? 4.623 -14.756 -13.085 1.00 64.81 75 LYS A O 1
ATOM 557 N N . LEU A 1 76 ? 4.091 -12.728 -13.904 1.00 58.75 76 LEU A N 1
ATOM 558 C CA . LEU A 1 76 ? 3.240 -13.207 -14.993 1.00 58.75 76 LEU A CA 1
ATOM 559 C C . LEU A 1 76 ? 4.055 -13.571 -16.241 1.00 58.75 76 LEU A C 1
ATOM 561 O O . LEU A 1 76 ? 3.623 -14.429 -17.003 1.00 58.75 76 LEU A O 1
ATOM 565 N N . ASP A 1 77 ? 5.247 -12.988 -16.397 1.00 54.12 77 ASP A N 1
ATOM 566 C CA . ASP A 1 77 ? 6.186 -13.284 -17.489 1.00 54.12 77 ASP A CA 1
ATOM 567 C C . ASP A 1 77 ? 7.076 -14.508 -17.222 1.00 54.12 77 ASP A C 1
ATOM 569 O O . ASP A 1 77 ? 7.898 -14.889 -18.053 1.00 54.12 77 ASP A O 1
ATOM 573 N N . THR A 1 78 ? 6.915 -15.179 -16.076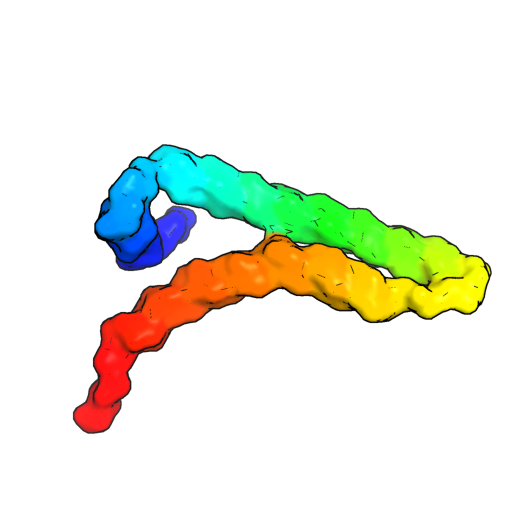 1.00 52.12 78 THR A N 1
ATOM 574 C CA . THR A 1 78 ? 7.565 -16.473 -15.855 1.00 52.12 78 THR A CA 1
ATOM 575 C C . THR A 1 78 ? 6.756 -17.542 -16.598 1.00 52.12 78 THR A C 1
ATOM 577 O O . THR A 1 78 ? 5.651 -17.864 -16.149 1.00 52.12 78 THR A O 1
ATOM 580 N N . PRO A 1 79 ? 7.243 -18.129 -17.713 1.00 48.16 79 PRO A N 1
ATOM 581 C CA . PRO A 1 79 ? 6.533 -19.229 -18.346 1.00 48.16 79 PRO A CA 1
ATOM 582 C C . PRO A 1 79 ? 6.384 -20.339 -17.312 1.00 48.16 79 PRO A C 1
ATOM 584 O O . PRO A 1 79 ? 7.369 -20.790 -16.722 1.00 48.16 79 PRO A O 1
ATOM 587 N N . ALA A 1 80 ? 5.139 -20.753 -17.070 1.00 54.31 80 ALA A N 1
ATOM 588 C CA . ALA A 1 80 ? 4.821 -21.906 -16.248 1.00 54.31 80 ALA A CA 1
ATOM 589 C C . ALA A 1 80 ? 5.578 -23.116 -16.813 1.00 54.31 80 ALA A C 1
ATOM 591 O O . ALA A 1 80 ? 5.157 -23.729 -17.794 1.00 54.31 80 ALA A O 1
ATOM 592 N N . ARG A 1 81 ? 6.738 -23.419 -16.226 1.00 45.47 81 ARG A N 1
ATOM 593 C CA . ARG A 1 81 ? 7.554 -24.571 -16.587 1.00 45.47 81 ARG A CA 1
ATOM 594 C C . ARG A 1 81 ? 6.812 -25.807 -16.080 1.00 45.47 81 ARG A C 1
ATOM 596 O O . ARG A 1 81 ? 6.889 -26.132 -14.897 1.00 45.47 81 ARG A O 1
ATOM 603 N N . LYS A 1 82 ? 6.009 -26.407 -16.960 1.00 42.94 82 LYS A N 1
ATOM 604 C CA . LYS A 1 82 ? 5.631 -27.819 -16.863 1.00 42.94 82 LYS A CA 1
ATOM 605 C C . LYS A 1 82 ? 6.815 -28.684 -17.268 1.00 42.94 82 LYS A C 1
ATOM 607 O O . LYS A 1 82 ? 7.576 -28.240 -18.158 1.00 42.94 82 LYS A O 1
#

Solvent-accessible surface area (backbone atoms only — not comparable to full-atom values): 4803 Å² total; per-residue (Å²): 131,80,60,67,66,54,53,49,59,45,40,75,73,73,44,52,69,69,55,52,53,52,52,51,51,50,41,52,50,49,38,52,52,46,56,67,48,44,54,59,50,50,54,54,33,54,77,67,75,45,93,47,67,69,59,49,51,52,60,51,42,66,41,46,48,59,54,49,50,61,65,44,54,63,64,69,72,52,76,83,82,123

Foldseek 3Di:
DDDVVLLVVVVVVVQDSVNVVVVVVVLVVQLVVLVVVLVVVVVVCVVVVHDCVVVSCVSNCVSVVVVVCSVCVVVVPPPPDD